Protein AF-A0A382TQ20-F1 (afdb_monomer_lite)

Organism: NCBI:txid408172

Radius of gyration: 11.43 Å; chains: 1; bounding box: 27×24×28 Å

Structure (mmCIF, N/CA/C/O backbone):
data_AF-A0A382TQ20-F1
#
_entry.id   AF-A0A382TQ20-F1
#
loop_
_atom_site.group_PDB
_atom_site.id
_atom_site.type_symbol
_atom_site.label_atom_id
_atom_site.label_alt_id
_atom_site.label_comp_id
_atom_site.label_asym_id
_atom_site.label_entity_id
_atom_site.label_seq_id
_atom_site.pdbx_PDB_ins_code
_atom_site.Cartn_x
_atom_site.Cartn_y
_atom_site.Cartn_z
_atom_site.occupancy
_atom_site.B_iso_or_equiv
_atom_site.auth_seq_id
_atom_site.auth_comp_id
_atom_site.auth_asym_id
_atom_site.auth_atom_id
_atom_site.pdbx_PDB_model_num
ATOM 1 N N . MET A 1 1 ? -4.368 8.037 16.389 1.00 80.94 1 MET A N 1
ATOM 2 C CA . MET A 1 1 ? -3.646 6.887 15.817 1.00 80.94 1 MET A CA 1
ATOM 3 C C . MET A 1 1 ? -3.598 7.059 14.306 1.00 80.94 1 MET A C 1
ATOM 5 O O . MET A 1 1 ? -4.462 7.736 13.757 1.00 80.94 1 MET A O 1
ATOM 9 N N . ALA A 1 2 ? -2.551 6.551 13.661 1.00 92.25 2 ALA A N 1
ATOM 10 C CA . ALA A 1 2 ? -2.433 6.522 12.208 1.00 92.25 2 ALA A CA 1
ATOM 11 C C . ALA A 1 2 ? -2.354 5.063 11.771 1.00 92.25 2 ALA A C 1
ATOM 13 O O . ALA A 1 2 ? -1.771 4.259 12.496 1.00 92.25 2 ALA A O 1
ATOM 14 N N . ARG A 1 3 ? -2.957 4.736 10.632 1.00 96.44 3 ARG A N 1
ATOM 15 C CA . ARG A 1 3 ? -2.948 3.393 10.051 1.00 96.44 3 ARG A CA 1
ATOM 16 C C . ARG A 1 3 ? -2.644 3.456 8.573 1.00 96.44 3 ARG A C 1
ATOM 18 O O . ARG A 1 3 ? -3.102 4.368 7.881 1.00 96.44 3 ARG A O 1
ATOM 25 N N . ILE A 1 4 ? -1.941 2.456 8.073 1.00 97.12 4 ILE A N 1
ATOM 26 C CA . ILE A 1 4 ? -1.707 2.289 6.648 1.00 97.12 4 ILE A CA 1
ATOM 27 C C . ILE A 1 4 ? -3.022 1.879 5.985 1.00 97.12 4 ILE A C 1
ATOM 29 O O . ILE A 1 4 ? -3.592 0.823 6.260 1.00 97.12 4 ILE A O 1
ATOM 33 N N . LYS A 1 5 ? -3.514 2.724 5.082 1.00 97.00 5 LYS A N 1
ATOM 34 C CA . LYS A 1 5 ? -4.731 2.476 4.305 1.00 97.00 5 LYS A CA 1
ATOM 35 C C . LYS A 1 5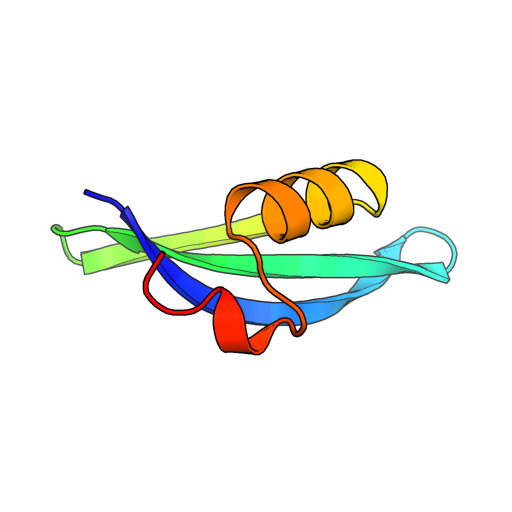 ? -4.446 1.751 2.998 1.00 97.00 5 LYS A C 1
ATOM 37 O O . LYS A 1 5 ? -5.283 0.993 2.519 1.00 97.00 5 LYS A O 1
ATOM 42 N N . ASN A 1 6 ? -3.299 2.047 2.397 1.00 96.44 6 ASN A N 1
ATOM 43 C CA . ASN A 1 6 ? -2.860 1.468 1.137 1.00 96.44 6 ASN A CA 1
ATOM 44 C C . ASN A 1 6 ? -1.338 1.584 1.010 1.00 96.44 6 ASN A C 1
ATOM 46 O O . ASN A 1 6 ? -0.752 2.536 1.526 1.00 96.44 6 ASN A O 1
ATOM 50 N N . ALA A 1 7 ? -0.722 0.672 0.266 1.00 96.94 7 ALA A N 1
ATOM 51 C CA . ALA A 1 7 ? 0.683 0.743 -0.104 1.00 96.94 7 ALA A CA 1
ATOM 52 C C . ALA A 1 7 ? 0.847 0.328 -1.571 1.00 96.94 7 ALA A C 1
ATOM 54 O O . ALA A 1 7 ? 0.250 -0.652 -2.019 1.00 96.94 7 ALA A O 1
ATOM 55 N N . ARG A 1 8 ? 1.632 1.083 -2.344 1.00 95.88 8 ARG A N 1
ATOM 56 C CA . ARG A 1 8 ? 1.859 0.806 -3.771 1.00 95.88 8 ARG A CA 1
ATOM 57 C C . ARG A 1 8 ? 3.283 1.125 -4.182 1.00 95.88 8 ARG A C 1
ATOM 59 O O . ARG A 1 8 ? 3.851 2.112 -3.729 1.00 95.88 8 ARG A O 1
ATOM 66 N N . VAL A 1 9 ? 3.824 0.334 -5.099 1.00 94.00 9 VAL A N 1
ATOM 67 C CA . VAL A 1 9 ? 5.105 0.646 -5.738 1.00 94.00 9 VAL A CA 1
ATOM 68 C C . VAL A 1 9 ? 4.888 1.733 -6.792 1.00 94.00 9 VAL A C 1
ATOM 70 O O . VAL A 1 9 ? 3.906 1.697 -7.53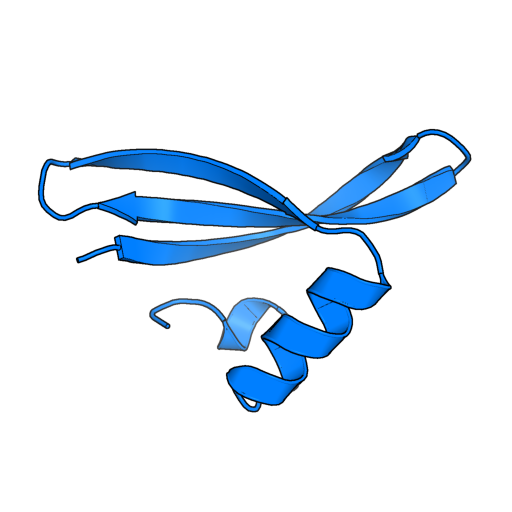9 1.00 94.00 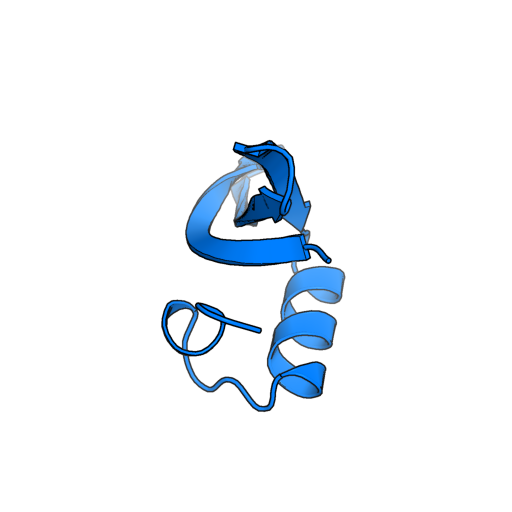9 VAL A O 1
ATOM 73 N N . ALA A 1 10 ? 5.786 2.708 -6.846 1.00 92.75 10 ALA A N 1
ATOM 74 C CA . ALA A 1 10 ? 5.799 3.770 -7.842 1.00 92.75 10 ALA A CA 1
ATOM 75 C C . ALA A 1 10 ? 7.194 3.906 -8.461 1.00 92.75 10 ALA A C 1
ATOM 77 O O . ALA A 1 10 ? 8.200 3.608 -7.821 1.00 92.75 10 ALA A O 1
ATOM 78 N N . ALA A 1 11 ? 7.253 4.371 -9.710 1.00 88.50 11 ALA A N 1
ATOM 79 C CA . ALA A 1 11 ? 8.514 4.821 -10.288 1.00 88.50 11 ALA A CA 1
ATOM 80 C C . ALA A 1 11 ? 8.970 6.090 -9.553 1.00 88.50 11 ALA A C 1
ATOM 82 O O . ALA A 1 11 ? 8.167 7.014 -9.400 1.00 88.50 11 ALA A O 1
ATOM 83 N N . ALA A 1 12 ? 10.229 6.130 -9.119 1.00 80.88 12 ALA A N 1
ATOM 84 C CA . ALA A 1 12 ? 10.818 7.295 -8.475 1.00 80.88 12 ALA A CA 1
ATOM 85 C C . ALA A 1 12 ? 11.943 7.902 -9.316 1.00 80.88 12 ALA A C 1
ATOM 87 O O . ALA A 1 12 ? 12.169 7.526 -10.474 1.00 80.88 12 ALA A O 1
ATOM 88 N N . HIS A 1 13 ? 12.611 8.903 -8.744 1.00 74.62 13 HIS A N 1
ATOM 89 C CA . HIS A 1 13 ? 13.690 9.594 -9.428 1.00 74.62 13 HIS A CA 1
ATOM 90 C C . HIS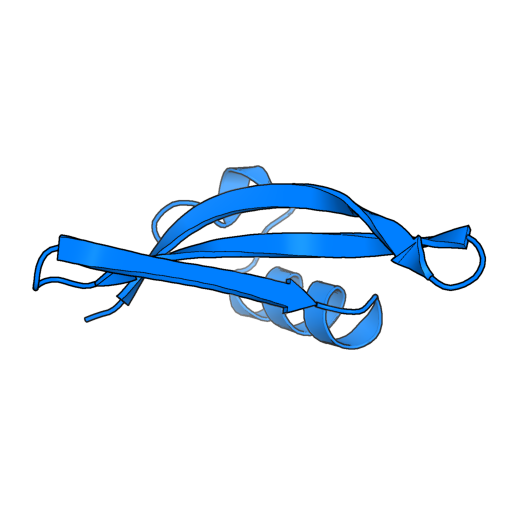 A 1 13 ? 14.827 8.611 -9.751 1.00 74.62 13 HIS A C 1
ATOM 92 O O . HIS A 1 13 ? 15.075 7.658 -9.016 1.00 74.62 13 HIS A O 1
ATOM 98 N N . GLU A 1 14 ? 15.484 8.815 -10.894 1.00 79.56 14 GLU A N 1
ATOM 99 C CA . GLU A 1 14 ? 16.652 8.026 -11.318 1.00 79.56 14 GLU A CA 1
ATOM 100 C C . GLU A 1 14 ? 16.361 6.546 -11.645 1.00 79.56 14 GLU A C 1
ATOM 102 O O . GLU A 1 14 ? 17.279 5.749 -11.822 1.00 79.56 14 GLU A O 1
ATOM 107 N N . GLY A 1 15 ? 15.083 6.176 -11.807 1.00 82.38 15 GLY A N 1
ATOM 108 C CA . GLY A 1 15 ? 14.677 4.841 -12.265 1.00 82.38 15 GLY A CA 1
ATOM 109 C C . GLY A 1 15 ? 14.655 3.774 -11.170 1.00 82.38 15 GLY A C 1
ATOM 110 O O . GLY A 1 15 ? 14.490 2.592 -11.472 1.00 82.38 15 GLY A O 1
ATOM 111 N N . ILE A 1 16 ? 14.790 4.177 -9.907 1.00 84.69 16 ILE A N 1
ATOM 112 C CA . ILE A 1 16 ? 14.633 3.297 -8.750 1.00 84.69 16 ILE A CA 1
ATOM 113 C C . ILE A 1 16 ? 13.164 3.341 -8.321 1.00 84.69 16 ILE A C 1
ATOM 115 O O . ILE A 1 16 ? 12.531 4.391 -8.346 1.00 84.69 16 ILE A O 1
ATOM 119 N N . ALA A 1 17 ? 12.581 2.192 -7.988 1.00 89.94 17 ALA A N 1
ATOM 120 C CA . ALA A 1 17 ? 11.207 2.142 -7.504 1.00 89.94 17 ALA A CA 1
ATOM 121 C C . ALA A 1 17 ? 11.135 2.509 -6.013 1.00 89.94 17 ALA A C 1
ATOM 123 O O . ALA A 1 17 ? 11.984 2.088 -5.228 1.00 89.94 17 ALA A O 1
ATOM 124 N N . GLU A 1 18 ? 10.089 3.232 -5.623 1.00 94.38 18 GLU A N 1
ATOM 125 C CA . GLU A 1 18 ? 9.773 3.573 -4.231 1.00 94.38 18 GLU A CA 1
ATOM 126 C C . GLU A 1 18 ? 8.455 2.931 -3.804 1.00 94.38 18 GLU A C 1
ATOM 128 O O . GLU A 1 18 ? 7.579 2.644 -4.629 1.00 94.38 18 GLU A O 1
ATOM 133 N N . LEU A 1 19 ? 8.285 2.748 -2.495 1.00 96.25 19 LEU A N 1
ATOM 134 C CA . LEU A 1 19 ? 6.996 2.405 -1.912 1.00 96.25 19 LEU A CA 1
ATOM 135 C C . LEU A 1 19 ? 6.284 3.682 -1.461 1.00 96.25 19 LEU A C 1
ATOM 137 O O . LEU A 1 19 ? 6.791 4.422 -0.626 1.00 96.25 19 LEU A O 1
ATOM 141 N N . ILE A 1 20 ? 5.078 3.914 -1.969 1.00 96.88 20 ILE A N 1
ATOM 142 C CA . ILE A 1 20 ? 4.189 4.968 -1.482 1.00 96.88 20 ILE A CA 1
ATOM 143 C C . ILE A 1 20 ? 3.209 4.355 -0.489 1.00 96.88 20 ILE A C 1
ATOM 145 O O . ILE A 1 20 ? 2.413 3.486 -0.855 1.00 96.88 20 ILE A O 1
ATOM 149 N N . VAL A 1 21 ? 3.249 4.830 0.753 1.00 97.44 21 VAL A N 1
ATOM 150 C CA . VAL A 1 21 ? 2.367 4.413 1.844 1.00 97.44 21 VAL A CA 1
ATOM 151 C C . V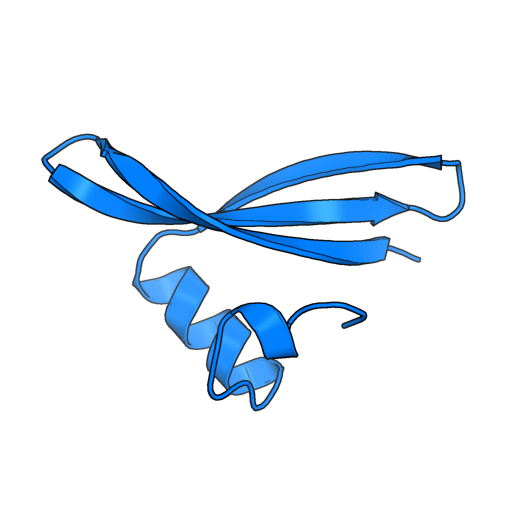AL A 1 21 ? 1.354 5.516 2.116 1.00 97.44 21 VAL A C 1
ATOM 153 O O . VAL A 1 21 ? 1.718 6.636 2.467 1.00 97.44 21 VAL A O 1
ATOM 156 N N . ARG A 1 22 ? 0.066 5.205 1.971 1.00 97.56 22 ARG A N 1
ATOM 157 C CA . ARG A 1 22 ? -1.027 6.110 2.328 1.00 97.56 22 ARG A CA 1
ATOM 158 C C . ARG A 1 22 ? -1.452 5.846 3.762 1.00 97.56 22 ARG A C 1
ATOM 160 O O . ARG A 1 22 ? -1.906 4.743 4.062 1.00 97.56 22 ARG A O 1
ATOM 167 N N . MET A 1 23 ? -1.376 6.862 4.611 1.00 97.44 23 MET A N 1
ATOM 168 C CA . MET A 1 23 ? -1.818 6.791 5.999 1.00 97.44 23 MET A CA 1
ATOM 169 C C . MET A 1 23 ? -3.153 7.506 6.198 1.00 97.44 23 MET A C 1
ATOM 171 O O . MET A 1 23 ? -3.405 8.550 5.598 1.00 97.44 23 MET A O 1
ATOM 175 N N . GLU A 1 24 ? -3.994 6.941 7.056 1.00 97.56 24 GLU A N 1
ATOM 176 C CA . GLU A 1 24 ? -5.255 7.512 7.527 1.00 97.56 24 GLU A CA 1
ATOM 177 C C . GLU A 1 24 ? -5.148 7.740 9.039 1.00 97.56 24 GLU A C 1
ATOM 179 O O . GLU A 1 24 ? -4.738 6.847 9.785 1.00 97.56 24 GLU A O 1
ATOM 184 N N . TYR A 1 25 ? -5.478 8.949 9.484 1.00 96.06 25 TYR A N 1
ATOM 185 C CA . TYR A 1 25 ? -5.456 9.346 10.891 1.00 96.06 25 TYR A CA 1
ATOM 186 C C . TYR A 1 25 ? -6.883 9.379 11.446 1.00 96.06 25 TYR A C 1
ATOM 188 O O . TYR A 1 25 ? -7.830 9.651 10.711 1.00 96.06 25 TYR A O 1
ATOM 196 N N . ASP A 1 26 ? -7.047 9.183 12.756 1.00 95.25 26 ASP A N 1
ATOM 197 C CA . ASP A 1 26 ? -8.378 9.146 13.398 1.00 95.25 26 ASP A CA 1
ATOM 198 C C . ASP A 1 26 ? -9.218 10.420 13.191 1.00 95.25 26 ASP A C 1
ATOM 200 O O . ASP A 1 26 ? -10.443 10.381 13.265 1.00 95.25 26 ASP A O 1
ATOM 204 N N . ASN A 1 27 ? -8.577 11.560 12.919 1.00 94.69 27 ASN A N 1
ATOM 205 C CA . ASN A 1 27 ? -9.260 12.815 12.598 1.00 94.69 27 ASN A CA 1
ATOM 206 C C . ASN A 1 27 ? -9.715 12.909 11.126 1.00 94.69 27 ASN A C 1
ATOM 208 O O . ASN A 1 27 ? -10.107 13.986 10.681 1.00 94.69 27 ASN A O 1
ATOM 212 N N . GLY A 1 28 ? -9.622 11.817 10.361 1.00 94.88 28 GLY A N 1
ATOM 213 C CA . GLY A 1 28 ? -9.906 11.768 8.926 1.00 94.88 28 GLY A CA 1
ATOM 214 C C . GLY A 1 28 ? -8.790 12.337 8.046 1.00 94.88 28 GLY A C 1
ATOM 215 O O . GLY A 1 28 ? -8.949 12.409 6.829 1.00 94.88 28 GLY A O 1
ATOM 216 N N . GLY A 1 29 ? -7.665 12.751 8.639 1.00 96.69 29 GLY A N 1
ATOM 217 C CA . GLY A 1 29 ? -6.495 13.217 7.907 1.00 96.69 29 GLY A CA 1
ATOM 218 C C . GLY A 1 29 ? -5.888 12.108 7.054 1.00 96.69 29 GLY A C 1
ATOM 219 O O . GLY A 1 29 ? -5.938 10.930 7.412 1.00 96.69 29 GLY A O 1
ATOM 220 N N . ILE A 1 30 ? -5.293 12.493 5.927 1.00 96.81 30 ILE A N 1
ATOM 221 C CA . ILE A 1 30 ? -4.648 11.572 4.991 1.00 96.81 30 ILE A CA 1
ATOM 222 C C . ILE A 1 30 ? -3.276 12.127 4.630 1.00 96.81 30 ILE A C 1
ATOM 224 O O . ILE A 1 30 ? -3.153 13.311 4.318 1.00 96.81 30 ILE A O 1
ATOM 228 N N . SER A 1 31 ? -2.261 11.270 4.648 1.00 96.81 31 SER A N 1
ATOM 229 C CA . SER A 1 31 ? -0.924 11.585 4.143 1.00 96.81 31 SER A CA 1
ATOM 230 C C . SER A 1 31 ? -0.415 10.469 3.237 1.00 96.81 31 SER A C 1
ATOM 232 O O . SER A 1 31 ? -0.834 9.317 3.354 1.00 96.81 31 SER A O 1
ATOM 234 N N . GLU A 1 32 ? 0.476 10.816 2.315 1.00 96.69 32 GLU A N 1
ATOM 235 C CA . GLU A 1 32 ? 1.261 9.852 1.549 1.00 96.69 32 GLU A CA 1
ATOM 236 C C . GLU A 1 32 ? 2.734 10.033 1.910 1.00 96.69 32 GLU A C 1
ATOM 238 O O . GLU A 1 32 ? 3.229 11.159 1.979 1.00 96.69 32 GLU A O 1
ATOM 243 N N . VAL A 1 33 ? 3.416 8.921 2.163 1.00 95.62 33 VAL A N 1
ATOM 244 C CA . VAL A 1 33 ? 4.839 8.876 2.500 1.00 95.62 33 VAL A CA 1
ATOM 245 C C . VAL A 1 33 ? 5.539 8.027 1.449 1.00 95.62 33 VAL A C 1
ATOM 247 O O . VAL A 1 33 ? 5.159 6.874 1.246 1.00 95.62 33 VAL A O 1
ATOM 250 N N . SER A 1 34 ? 6.538 8.591 0.776 1.00 95.38 34 SER A N 1
ATOM 251 C CA . SER A 1 34 ? 7.436 7.836 -0.094 1.00 95.38 34 SER A CA 1
ATOM 252 C C . SER A 1 34 ? 8.573 7.234 0.725 1.00 95.38 34 SER A C 1
ATOM 254 O O . SER A 1 34 ? 9.173 7.899 1.570 1.00 95.38 34 SER A O 1
ATOM 256 N N . LEU A 1 35 ? 8.849 5.958 0.486 1.00 95.69 35 LEU A N 1
ATOM 257 C CA . LEU A 1 35 ? 9.919 5.209 1.121 1.00 95.69 35 LEU A CA 1
ATOM 258 C C . LEU A 1 35 ? 10.863 4.696 0.040 1.00 95.69 35 LEU A C 1
ATOM 260 O O . LEU A 1 35 ? 10.438 4.022 -0.903 1.00 95.69 35 LEU A O 1
ATOM 264 N N . ASP A 1 36 ? 12.151 4.971 0.219 1.00 94.38 36 ASP A N 1
ATOM 265 C CA . ASP A 1 36 ? 13.204 4.348 -0.575 1.00 94.38 36 ASP A CA 1
ATOM 266 C C . ASP A 1 36 ? 13.299 2.835 -0.294 1.00 94.38 36 ASP A C 1
ATOM 268 O O . ASP A 1 36 ? 12.574 2.270 0.535 1.00 94.38 36 ASP A O 1
ATOM 272 N N . ALA A 1 37 ? 14.205 2.150 -0.992 1.00 92.62 37 ALA A N 1
ATOM 273 C CA . ALA A 1 37 ? 14.387 0.709 -0.846 1.00 92.62 37 ALA A CA 1
ATOM 274 C C . ALA A 1 37 ? 14.770 0.283 0.587 1.00 92.62 37 ALA A C 1
ATOM 276 O O . ALA A 1 37 ? 14.317 -0.765 1.054 1.00 92.62 37 ALA A O 1
ATOM 277 N N . MET A 1 38 ? 15.575 1.081 1.297 1.00 94.81 38 MET A N 1
ATOM 278 C CA . MET A 1 38 ? 16.025 0.756 2.652 1.00 94.81 38 MET A CA 1
ATOM 279 C C . MET A 1 38 ? 14.879 0.920 3.655 1.00 94.81 38 MET A C 1
ATOM 281 O O . MET A 1 38 ? 14.611 0.010 4.442 1.00 94.81 38 MET A O 1
ATOM 285 N N . ALA A 1 39 ? 14.166 2.043 3.597 1.00 96.50 39 ALA A N 1
ATOM 286 C CA . ALA A 1 39 ? 13.014 2.312 4.448 1.00 96.50 39 ALA A CA 1
ATOM 287 C C . ALA A 1 39 ? 11.861 1.332 4.170 1.00 96.50 39 ALA A C 1
ATOM 289 O O . ALA A 1 39 ? 11.217 0.851 5.103 1.00 96.50 39 ALA A O 1
ATOM 290 N N . THR A 1 40 ? 11.650 0.966 2.901 1.00 95.94 40 THR A N 1
ATOM 291 C CA . THR A 1 40 ? 10.685 -0.066 2.496 1.00 95.94 40 THR A CA 1
ATOM 292 C C . THR A 1 40 ? 11.012 -1.414 3.132 1.00 95.94 40 THR A C 1
ATOM 294 O O . THR A 1 40 ? 10.134 -2.039 3.728 1.00 95.94 40 THR A O 1
ATOM 297 N N . ALA A 1 41 ? 12.271 -1.860 3.055 1.00 96.00 41 ALA A N 1
ATOM 298 C CA . ALA A 1 41 ? 12.697 -3.121 3.657 1.00 96.00 41 ALA A CA 1
ATOM 299 C C . ALA A 1 41 ? 12.512 -3.121 5.184 1.00 96.00 41 ALA A C 1
ATOM 301 O O . ALA A 1 41 ? 11.987 -4.088 5.741 1.00 96.00 41 ALA A O 1
ATOM 302 N N . ALA A 1 42 ? 12.878 -2.023 5.852 1.00 97.88 42 ALA A N 1
ATOM 303 C CA . ALA A 1 42 ? 12.723 -1.881 7.298 1.00 97.88 42 ALA A CA 1
ATOM 304 C C . ALA A 1 42 ? 11.248 -1.920 7.737 1.00 97.88 42 ALA A C 1
ATOM 306 O O . ALA A 1 42 ? 10.916 -2.587 8.721 1.00 97.88 42 ALA A O 1
ATOM 307 N N . LEU A 1 43 ? 10.355 -1.254 6.995 1.00 97.25 43 LEU A N 1
ATOM 308 C CA . LEU A 1 43 ? 8.915 -1.290 7.255 1.00 97.25 43 LEU A CA 1
ATOM 309 C C . LEU A 1 43 ? 8.354 -2.705 7.070 1.00 97.25 43 LEU A C 1
ATOM 311 O O . LEU A 1 43 ? 7.710 -3.229 7.977 1.00 97.25 43 LEU A O 1
ATOM 315 N N . MET A 1 44 ? 8.637 -3.340 5.929 1.00 96.94 44 MET A N 1
ATOM 316 C CA . MET A 1 44 ? 8.175 -4.699 5.621 1.00 96.94 44 MET A CA 1
ATOM 317 C C . MET A 1 44 ? 8.609 -5.699 6.700 1.00 96.94 44 MET A C 1
ATOM 319 O O . MET A 1 44 ? 7.795 -6.494 7.167 1.00 96.94 44 MET A O 1
ATOM 323 N N . GLN A 1 45 ? 9.864 -5.620 7.152 1.00 98.12 45 GLN A N 1
ATOM 324 C CA . GLN A 1 45 ? 10.379 -6.471 8.224 1.00 98.12 45 GLN A CA 1
ATOM 325 C C . GLN A 1 45 ? 9.683 -6.197 9.563 1.00 98.12 45 GLN A C 1
ATOM 327 O O . GLN A 1 45 ? 9.299 -7.138 10.255 1.00 98.12 45 GLN A O 1
ATOM 332 N N . SER A 1 46 ? 9.487 -4.924 9.919 1.00 97.56 46 SER A N 1
ATOM 333 C CA . SER A 1 46 ? 8.842 -4.532 11.182 1.00 97.56 46 SER A CA 1
ATOM 334 C C . SER A 1 46 ? 7.377 -4.970 11.249 1.00 97.56 46 SER A C 1
ATOM 336 O O . SER A 1 46 ? 6.895 -5.349 12.312 1.00 97.56 46 SER A O 1
ATOM 338 N N . CYS A 1 47 ? 6.683 -4.964 10.109 1.00 96.69 47 CYS A N 1
ATOM 339 C CA . CYS A 1 47 ? 5.307 -5.439 9.983 1.00 96.69 47 CYS A CA 1
ATOM 340 C C . CYS A 1 47 ? 5.200 -6.951 9.717 1.00 96.69 47 CYS A C 1
ATOM 342 O O . CYS A 1 47 ? 4.087 -7.460 9.599 1.00 96.69 47 CYS A O 1
ATOM 344 N N . ASN A 1 48 ? 6.328 -7.666 9.598 1.00 97.50 48 ASN A N 1
ATOM 345 C CA . ASN A 1 48 ? 6.386 -9.066 9.168 1.00 97.50 48 ASN A CA 1
ATOM 346 C C . ASN A 1 48 ? 5.558 -9.323 7.884 1.00 97.50 48 ASN A C 1
ATOM 348 O O . ASN A 1 48 ? 4.840 -10.317 7.770 1.00 97.50 48 ASN A O 1
ATOM 352 N N . ALA A 1 49 ? 5.635 -8.382 6.940 1.00 97.50 49 ALA A N 1
ATOM 353 C CA . ALA A 1 49 ? 4.884 -8.362 5.691 1.00 97.50 49 ALA A CA 1
ATOM 354 C C . ALA A 1 49 ? 5.651 -9.098 4.582 1.00 97.50 49 ALA A C 1
ATOM 356 O O . ALA A 1 49 ? 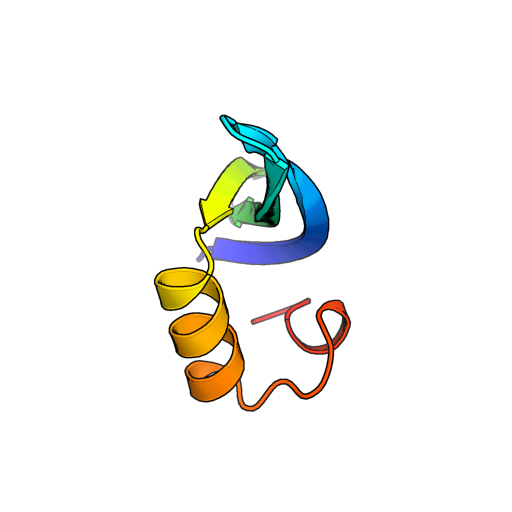6.824 -8.812 4.335 1.00 97.50 49 ALA A O 1
ATOM 357 N N . GLY A 1 50 ? 4.990 -10.029 3.890 1.00 95.75 50 GLY A N 1
ATOM 358 C CA . GLY A 1 50 ? 5.554 -10.708 2.717 1.00 95.75 50 GLY A CA 1
ATOM 359 C C . GLY A 1 50 ? 5.259 -9.965 1.413 1.00 95.75 50 GLY A C 1
ATOM 360 O O . GLY A 1 50 ? 5.990 -10.087 0.431 1.00 95.75 50 GLY A O 1
ATOM 361 N N . THR A 1 51 ? 4.195 -9.167 1.411 1.00 95.19 51 THR A N 1
ATOM 362 C CA . THR A 1 51 ? 3.713 -8.373 0.285 1.00 95.19 51 THR A CA 1
ATOM 363 C C . THR A 1 51 ? 3.269 -6.990 0.760 1.00 95.19 51 THR A C 1
ATOM 365 O O . THR A 1 51 ? 2.940 -6.787 1.925 1.00 95.19 51 THR A O 1
ATOM 368 N N . VAL A 1 52 ? 3.192 -6.023 -0.158 1.00 94.00 52 VAL A N 1
ATOM 369 C CA . VAL A 1 52 ? 2.702 -4.668 0.161 1.00 94.00 52 VAL A CA 1
ATOM 370 C C . VAL A 1 52 ? 1.255 -4.648 0.669 1.00 94.00 52 VAL A C 1
ATOM 372 O O . VAL A 1 52 ? 0.880 -3.732 1.395 1.00 94.00 52 VAL A O 1
ATOM 375 N N . ALA A 1 53 ? 0.443 -5.654 0.327 1.00 94.94 53 ALA A N 1
ATOM 376 C CA . ALA A 1 53 ? -0.930 -5.768 0.812 1.00 94.94 53 ALA A CA 1
ATOM 377 C C . ALA A 1 53 ? -0.989 -6.072 2.319 1.00 94.94 53 ALA A C 1
ATOM 379 O O . ALA A 1 53 ? -1.909 -5.614 2.993 1.00 94.94 53 ALA A O 1
ATOM 380 N N . ASP A 1 54 ? 0.020 -6.766 2.854 1.00 96.75 54 ASP A N 1
ATOM 381 C CA . ASP A 1 54 ? 0.101 -7.130 4.275 1.00 96.75 54 ASP A CA 1
ATOM 382 C C . ASP A 1 54 ? 0.370 -5.915 5.183 1.00 96.75 54 ASP A C 1
ATOM 384 O O . ASP A 1 54 ? 0.234 -6.000 6.403 1.00 96.75 54 ASP A O 1
ATOM 388 N N . LEU A 1 55 ? 0.744 -4.770 4.598 1.00 96.69 55 LEU A N 1
ATOM 389 C CA . LEU A 1 55 ? 0.938 -3.515 5.323 1.00 96.69 55 LEU A CA 1
ATOM 390 C C . LEU A 1 55 ? -0.385 -2.833 5.686 1.00 96.69 55 LEU A C 1
ATOM 392 O O . LEU A 1 55 ? -0.407 -2.001 6.585 1.00 96.69 55 LEU A O 1
ATOM 396 N N . VAL A 1 56 ? -1.489 -3.140 4.998 1.00 96.62 56 VAL A N 1
ATOM 397 C CA . VAL A 1 56 ? -2.769 -2.462 5.236 1.00 96.62 56 VAL A CA 1
ATOM 398 C C . VAL A 1 56 ? -3.300 -2.800 6.631 1.00 96.62 56 VAL A C 1
ATOM 400 O O . VAL A 1 56 ? -3.510 -3.959 6.972 1.00 96.62 56 VAL A O 1
ATOM 403 N N . GLY A 1 57 ? -3.573 -1.766 7.426 1.00 94.31 57 GLY A N 1
ATOM 404 C CA . GLY A 1 57 ? -4.115 -1.875 8.781 1.00 94.31 57 GLY A CA 1
ATOM 405 C C . GLY A 1 57 ? -3.077 -1.863 9.908 1.00 94.31 57 GLY A C 1
ATOM 406 O O . GLY A 1 57 ? -3.494 -1.709 11.063 1.00 94.31 57 GLY A O 1
ATOM 407 N N . GLN A 1 58 ? -1.784 -1.976 9.576 1.00 92.75 58 GLN A N 1
ATOM 408 C CA . GLN A 1 58 ? -0.661 -1.671 10.477 1.00 92.75 58 GLN A CA 1
ATOM 409 C C . GLN A 1 58 ? -0.667 -0.178 10.827 1.00 92.75 58 GLN A C 1
ATOM 411 O O . GLN A 1 58 ? -0.458 0.148 12.014 1.00 92.75 58 GLN A O 1
#

pLDDT: mean 94.12, std 5.07, range [74.62, 98.12]

Secondary structure (DSSP, 8-state):
-EEEEEEEEEE-GGG-EEEEEEEEETTS-EEEEEE-HHHHHHHHHHTT-SSGGGGTT-

Foldseek 3Di:
DKAFAFWDWDQDPPRFIWIWTWIADPVRDIDIDTGGPVRVVVLCVVLVHPDRVSRGGD

Sequence (58 aa):
MARIKNARVAAAHEGIAELIVRMEYDNGGISEVSLDAMATAALMQSCNAGTVADLVGQ